Protein AF-A0A9X2MHT5-F1 (afdb_monomer_lite)

Secondary structure (DSSP, 8-state):
--------SS--HHHHHHHEEEEEEEEE-TTS-EEEEEEEEEETTS-EEEEEGGGGPPPPTT--------------------------------

Organism: NCBI:txid1347392

Foldseek 3Di:
DPPPPPPDPDDDPVVVVQWFPDKDAWDADPVGDTDRQKIKTQTPVRDIDIDGNVVVDDDDPPPDPPPPDDDPPDPPPPDDDDDDDDPPDDDDDD

pLDDT: mean 78.09, std 18.34, range [42.38, 98.06]

Radius of gyration: 28.28 Å; chains: 1; bounding box: 41×56×81 Å

Sequence (94 aa):
MLEQNKVIDTFDRYVFESVVEKVIVSGIDEEGNKDPAMITFVYKTGLDNSLDGNRFKPARKNAKNKKSESSDELCSHVGNEDNKMYPHSGDDTG

Structure (mmCIF, N/CA/C/O backbone):
data_AF-A0A9X2MHT5-F1
#
_entry.id   AF-A0A9X2MHT5-F1
#
loop_
_atom_site.group_PDB
_atom_site.id
_atom_site.type_symbol
_atom_site.label_atom_id
_atom_site.label_alt_id
_atom_site.label_comp_id
_atom_site.label_asym_id
_atom_site.label_entity_id
_atom_site.label_seq_id
_atom_site.pdbx_PDB_ins_code
_atom_site.Cartn_x
_atom_site.Cartn_y
_atom_site.Cartn_z
_atom_site.occupancy
_atom_site.B_iso_or_equiv
_atom_site.auth_seq_id
_atom_site.auth_comp_id
_atom_site.auth_asym_id
_atom_site.auth_atom_id
_atom_site.pdbx_PDB_model_num
ATOM 1 N N . MET A 1 1 ? -14.683 -15.073 22.022 1.00 43.69 1 MET A N 1
ATOM 2 C CA . MET A 1 1 ? -14.171 -15.819 20.856 1.00 43.69 1 MET A CA 1
ATOM 3 C C . MET A 1 1 ? -13.529 -14.792 19.949 1.00 43.69 1 MET A C 1
ATOM 5 O O . MET A 1 1 ? -14.223 -13.871 19.551 1.00 43.69 1 MET A O 1
ATOM 9 N N . LEU A 1 2 ? -12.218 -14.868 19.721 1.00 54.31 2 LEU A N 1
ATOM 10 C CA . LEU A 1 2 ? -11.599 -14.124 18.625 1.00 54.31 2 LEU A CA 1
ATOM 11 C C . LEU A 1 2 ? -12.035 -14.871 17.370 1.00 54.31 2 LEU A C 1
ATOM 13 O O . LEU A 1 2 ? -11.611 -16.009 17.164 1.00 54.31 2 LEU A O 1
ATOM 17 N N . GLU A 1 3 ? -13.005 -14.319 16.646 1.00 57.00 3 GLU A N 1
ATOM 18 C CA . GLU A 1 3 ? -13.435 -14.894 15.377 1.00 57.00 3 GLU A CA 1
ATOM 19 C C . GLU A 1 3 ? -12.198 -15.074 14.501 1.00 57.00 3 GLU A C 1
ATOM 21 O O . GLU A 1 3 ? -11.350 -14.188 14.394 1.00 57.00 3 GLU A O 1
ATOM 26 N N . GLN A 1 4 ? -12.053 -16.292 13.986 1.00 56.66 4 GLN A N 1
ATOM 27 C CA . GLN A 1 4 ? -10.934 -16.730 13.166 1.00 56.66 4 GLN A CA 1
ATOM 28 C C . GLN A 1 4 ? -10.643 -15.660 12.115 1.00 56.66 4 GLN A C 1
ATOM 30 O O . GLN A 1 4 ? -11.575 -15.243 11.434 1.00 56.66 4 GLN A O 1
ATOM 35 N N . ASN A 1 5 ? -9.379 -15.229 12.006 1.00 62.38 5 ASN A N 1
ATOM 36 C CA . ASN A 1 5 ? -8.883 -14.274 11.012 1.00 62.38 5 ASN A CA 1
ATOM 37 C C . ASN A 1 5 ? -9.336 -14.692 9.606 1.00 62.38 5 ASN A C 1
ATOM 39 O O . ASN A 1 5 ? -8.629 -15.419 8.904 1.00 62.38 5 ASN A O 1
ATOM 43 N N . LYS A 1 6 ? -10.545 -14.286 9.214 1.00 67.44 6 LYS A N 1
ATOM 44 C CA . LYS A 1 6 ? -11.129 -14.639 7.933 1.00 67.44 6 LYS A CA 1
ATOM 45 C C . LYS A 1 6 ? -10.305 -13.905 6.894 1.00 67.44 6 LYS A C 1
ATOM 47 O O . LYS A 1 6 ? -10.328 -12.678 6.830 1.00 67.44 6 LYS A O 1
ATOM 52 N N . VAL A 1 7 ? -9.534 -14.666 6.127 1.00 72.94 7 VAL A N 1
ATOM 53 C CA . VAL A 1 7 ? -8.801 -14.128 4.987 1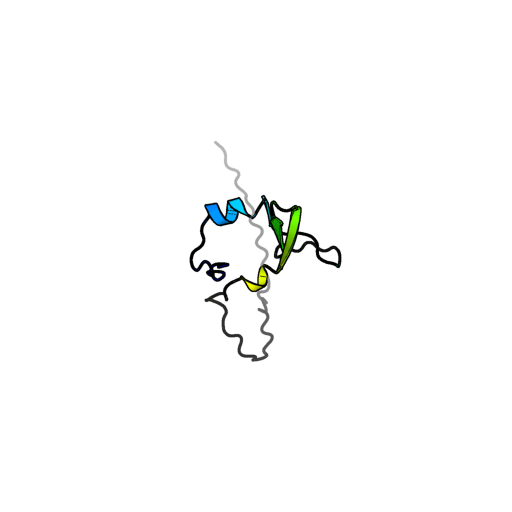.00 72.94 7 VAL A CA 1
ATOM 54 C C . VAL A 1 7 ? -9.837 -13.517 4.050 1.00 72.94 7 VAL A C 1
ATOM 56 O O . VAL A 1 7 ? -10.775 -14.197 3.633 1.00 72.94 7 VAL A O 1
ATOM 59 N N . ILE A 1 8 ? -9.697 -12.223 3.779 1.00 78.75 8 ILE A N 1
ATOM 60 C CA . ILE A 1 8 ? -10.482 -11.535 2.758 1.00 78.75 8 ILE A CA 1
ATOM 61 C C . ILE A 1 8 ? -10.079 -12.103 1.392 1.00 78.75 8 ILE A C 1
ATOM 63 O O . ILE A 1 8 ? -8.923 -12.011 0.985 1.00 78.75 8 ILE A O 1
ATOM 67 N N . ASP A 1 9 ? -11.013 -12.767 0.720 1.00 84.25 9 ASP A N 1
ATOM 68 C CA . ASP A 1 9 ? -10.823 -13.372 -0.603 1.00 84.25 9 ASP A CA 1
ATOM 69 C C . ASP A 1 9 ? -11.041 -12.353 -1.729 1.00 84.25 9 ASP A C 1
ATOM 71 O O . ASP A 1 9 ? -10.399 -12.418 -2.778 1.00 84.25 9 ASP A O 1
ATOM 75 N N . THR A 1 10 ? -11.910 -11.374 -1.485 1.00 89.50 10 THR A N 1
ATOM 76 C CA . THR A 1 10 ? -12.150 -10.227 -2.356 1.00 89.50 10 THR A CA 1
ATOM 77 C C . THR A 1 10 ? -11.605 -8.945 -1.746 1.00 89.50 10 THR A C 1
ATOM 79 O O . THR A 1 10 ? -11.720 -8.712 -0.542 1.00 89.50 10 THR A O 1
ATOM 82 N N . PHE A 1 11 ? -11.058 -8.076 -2.592 1.00 91.00 11 PHE A N 1
ATOM 83 C CA . PHE A 1 11 ? -10.622 -6.752 -2.170 1.00 91.00 11 PHE A CA 1
ATOM 84 C C . PHE A 1 11 ? -11.819 -5.887 -1.748 1.00 91.00 11 PHE A C 1
ATOM 86 O O . PHE A 1 11 ? -12.723 -5.645 -2.548 1.00 91.00 11 PHE A O 1
ATOM 93 N N . ASP A 1 12 ? -11.780 -5.382 -0.515 1.00 93.44 12 ASP A N 1
ATOM 94 C CA . ASP A 1 12 ? -12.721 -4.390 0.002 1.00 93.44 12 ASP A CA 1
ATOM 95 C C . ASP A 1 12 ? -11.993 -3.062 0.218 1.00 93.44 12 ASP A C 1
ATOM 97 O O . ASP A 1 12 ? -11.049 -2.947 1.009 1.00 93.44 12 ASP A O 1
ATOM 101 N N . ARG A 1 13 ? -12.456 -2.041 -0.502 1.00 94.62 13 ARG A N 1
ATOM 102 C CA . ARG A 1 13 ? -11.870 -0.707 -0.469 1.00 94.62 13 ARG A CA 1
ATOM 103 C C . ARG A 1 13 ? -12.023 -0.029 0.894 1.00 94.62 13 ARG A C 1
ATOM 105 O O . ARG A 1 13 ? -11.081 0.621 1.335 1.00 94.62 13 ARG A O 1
ATOM 112 N N . TYR A 1 14 ? -13.167 -0.170 1.557 1.00 94.69 14 TYR A N 1
ATOM 113 C CA . TYR A 1 14 ? -13.409 0.474 2.848 1.00 94.69 14 TYR A CA 1
ATOM 114 C C . TYR A 1 14 ? -12.557 -0.161 3.941 1.00 94.69 14 TYR A C 1
ATOM 116 O O . TYR A 1 14 ? -11.976 0.551 4.756 1.00 94.69 14 TYR A O 1
ATOM 124 N N . VAL A 1 15 ? -12.410 -1.490 3.917 1.00 93.19 15 VAL A N 1
ATOM 125 C CA . VAL A 1 15 ? -11.488 -2.188 4.824 1.00 93.19 15 VAL A CA 1
ATOM 126 C C . VAL A 1 15 ? -10.054 -1.716 4.582 1.00 93.19 15 VAL A C 1
ATOM 128 O O . VAL A 1 15 ? -9.365 -1.351 5.534 1.00 93.19 15 VAL A O 1
ATOM 131 N N . PHE A 1 16 ? -9.616 -1.641 3.324 1.00 94.50 16 PHE A N 1
ATOM 132 C CA . PHE A 1 16 ? -8.283 -1.146 2.980 1.00 94.50 16 PHE A CA 1
ATOM 133 C C . PHE A 1 16 ? -8.035 0.285 3.490 1.00 94.50 16 PHE A C 1
ATOM 135 O O . PHE A 1 16 ? -7.068 0.520 4.214 1.00 94.50 16 PHE A O 1
ATOM 142 N N . GLU A 1 17 ? -8.935 1.223 3.180 1.00 95.44 17 GLU A N 1
ATOM 143 C CA . GLU A 1 17 ? -8.842 2.628 3.607 1.00 95.44 17 GLU A CA 1
ATOM 144 C C . GLU A 1 17 ? -8.965 2.793 5.131 1.00 95.44 17 GLU A C 1
ATOM 146 O O . GLU A 1 17 ? -8.483 3.782 5.689 1.00 95.44 17 GLU A O 1
ATOM 151 N N . SER A 1 18 ? -9.574 1.828 5.830 1.00 95.62 18 SER A N 1
ATOM 152 C CA . SER A 1 18 ? -9.671 1.842 7.294 1.00 95.62 18 SER A CA 1
ATOM 153 C C . SER A 1 18 ? -8.360 1.471 7.999 1.00 95.62 18 SER A C 1
ATOM 155 O O . SER A 1 18 ? -8.167 1.861 9.148 1.00 95.62 18 SER A O 1
ATOM 157 N N . VAL A 1 19 ? -7.441 0.771 7.321 1.00 94.75 19 VAL A N 1
ATOM 158 C CA . VAL A 1 19 ? -6.176 0.280 7.902 1.00 94.75 19 VAL A CA 1
ATOM 159 C C . VAL A 1 19 ? -4.965 1.038 7.354 1.00 94.75 19 VAL A C 1
ATOM 161 O O . VAL A 1 19 ? -4.050 1.385 8.106 1.00 94.75 19 VAL A O 1
ATOM 164 N N . VAL A 1 20 ? -4.952 1.316 6.051 1.00 96.94 20 VAL A N 1
ATOM 165 C CA . VAL A 1 20 ? -3.845 1.988 5.362 1.00 96.94 20 VAL A CA 1
ATOM 166 C C . VAL A 1 20 ? -4.053 3.501 5.397 1.00 96.94 20 VAL A C 1
ATOM 168 O O . VAL A 1 20 ? -5.125 4.012 5.081 1.00 96.94 20 VAL A O 1
ATOM 171 N N . GLU A 1 21 ? -3.019 4.234 5.796 1.00 98.06 21 GLU A N 1
ATOM 172 C CA . GLU A 1 21 ? -2.987 5.694 5.724 1.00 98.06 21 GLU A CA 1
ATOM 173 C C . GLU A 1 21 ? -2.567 6.159 4.329 1.00 98.06 21 GLU A C 1
ATOM 175 O O . GLU A 1 21 ? -3.243 6.988 3.721 1.00 98.06 21 GLU A O 1
ATOM 180 N N . LYS A 1 22 ? -1.463 5.611 3.810 1.00 97.06 22 LYS A N 1
ATOM 181 C CA . LYS A 1 22 ? -0.939 5.929 2.478 1.00 97.06 22 LYS A CA 1
ATOM 182 C C . LYS A 1 22 ? -0.132 4.772 1.901 1.00 97.06 22 LYS A C 1
ATOM 184 O O . LYS A 1 22 ? 0.380 3.924 2.628 1.00 97.06 22 LYS A O 1
ATOM 189 N N . VAL A 1 23 ? 0.010 4.786 0.579 1.00 96.75 23 VAL A N 1
ATOM 190 C CA . VAL A 1 23 ? 0.903 3.897 -0.167 1.00 96.75 23 VAL A CA 1
ATOM 191 C C . VAL A 1 23 ? 1.907 4.757 -0.917 1.00 96.75 23 VAL A C 1
ATOM 193 O O . VAL A 1 23 ? 1.524 5.707 -1.600 1.00 96.75 23 VAL A O 1
ATOM 196 N N . ILE A 1 24 ? 3.185 4.428 -0.782 1.00 95.94 24 ILE A N 1
ATOM 197 C CA . ILE A 1 24 ? 4.282 5.051 -1.517 1.00 95.94 24 ILE A CA 1
ATOM 198 C C . ILE A 1 24 ? 4.717 4.053 -2.585 1.00 95.94 24 ILE A C 1
ATOM 200 O O . ILE A 1 24 ? 5.026 2.902 -2.280 1.00 95.94 24 ILE A O 1
ATOM 204 N N . VAL A 1 25 ? 4.686 4.490 -3.841 1.00 96.00 25 VAL A N 1
ATOM 205 C CA . VAL A 1 25 ? 5.144 3.698 -4.983 1.00 96.00 25 VAL A CA 1
ATOM 206 C C . VAL A 1 25 ? 6.528 4.190 -5.356 1.00 96.00 25 VAL A C 1
ATOM 208 O O . VAL A 1 25 ? 6.718 5.395 -5.525 1.00 96.00 25 VAL A O 1
ATOM 211 N N . SER A 1 26 ? 7.448 3.249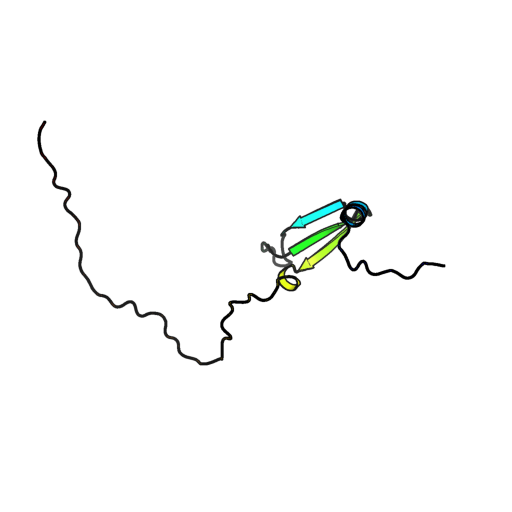 -5.541 1.00 95.25 26 SER A N 1
ATOM 212 C CA . SER A 1 26 ? 8.883 3.473 -5.641 1.00 95.25 26 SER A CA 1
ATOM 213 C C . SER A 1 26 ? 9.538 3.835 -4.304 1.00 95.25 26 SER A C 1
ATOM 215 O O . SER A 1 26 ? 8.890 4.208 -3.329 1.00 95.25 26 SER A O 1
ATOM 217 N N . GLY A 1 27 ? 10.860 3.760 -4.275 1.00 94.25 27 GLY A N 1
ATOM 218 C CA . GLY A 1 27 ? 11.686 4.485 -3.328 1.00 94.25 27 GLY A CA 1
ATOM 219 C C . GLY A 1 27 ? 13.151 4.211 -3.609 1.00 94.25 27 GLY A C 1
ATOM 220 O O . GLY A 1 27 ? 13.542 4.148 -4.775 1.00 94.25 27 GLY A O 1
ATOM 221 N N . ILE A 1 28 ? 13.948 4.108 -2.555 1.00 93.44 28 ILE A N 1
ATOM 222 C CA . ILE A 1 28 ? 15.395 3.952 -2.644 1.00 93.44 28 ILE A CA 1
ATOM 223 C C . ILE A 1 28 ? 15.781 2.626 -1.985 1.00 93.44 28 ILE A C 1
ATOM 225 O O . ILE A 1 28 ? 15.303 2.353 -0.884 1.00 93.44 28 ILE A O 1
ATOM 229 N N . ASP A 1 29 ? 16.585 1.811 -2.668 1.00 90.19 29 ASP A N 1
ATOM 230 C CA . ASP A 1 29 ? 17.132 0.566 -2.117 1.00 90.19 29 ASP A CA 1
ATOM 231 C C . ASP A 1 29 ? 18.276 0.830 -1.119 1.00 90.19 29 ASP A C 1
ATOM 233 O O . ASP A 1 29 ? 18.654 1.976 -0.859 1.00 90.19 29 ASP A O 1
ATOM 237 N N . GLU A 1 30 ? 18.810 -0.230 -0.511 1.00 90.06 30 GLU A N 1
ATOM 238 C CA . GLU A 1 30 ? 19.878 -0.127 0.495 1.00 90.06 30 GLU A CA 1
ATOM 239 C C . GLU A 1 30 ? 21.165 0.496 -0.084 1.00 90.06 30 GLU A C 1
ATOM 241 O O . GLU A 1 30 ? 21.896 1.199 0.617 1.00 90.06 30 GLU A O 1
ATOM 246 N N . GLU A 1 31 ? 21.400 0.314 -1.382 1.00 92.69 31 GLU A N 1
ATOM 247 C CA . GLU A 1 31 ? 22.508 0.879 -2.147 1.00 92.69 31 GLU A CA 1
ATOM 248 C C . GLU A 1 31 ? 22.287 2.335 -2.590 1.00 92.69 31 GLU A C 1
ATOM 250 O O . GLU A 1 31 ? 23.189 2.949 -3.169 1.00 92.69 31 GLU A O 1
ATOM 255 N N . GLY A 1 32 ? 21.126 2.928 -2.309 1.00 93.38 32 GLY A N 1
ATOM 256 C CA . GLY A 1 32 ? 20.838 4.316 -2.660 1.00 93.38 32 GLY A CA 1
ATOM 257 C C . GLY A 1 32 ? 20.298 4.516 -4.081 1.00 93.38 32 GLY A C 1
ATOM 258 O O . GLY A 1 32 ? 20.156 5.661 -4.526 1.00 93.38 32 GLY A O 1
ATOM 259 N N . ASN A 1 33 ? 19.972 3.446 -4.808 1.00 94.94 33 ASN A N 1
ATOM 260 C CA . ASN A 1 33 ? 19.407 3.521 -6.151 1.00 94.94 33 ASN A CA 1
ATOM 261 C C . ASN A 1 33 ? 17.888 3.657 -6.112 1.00 94.94 33 ASN A C 1
ATOM 263 O O . ASN A 1 33 ? 17.206 3.153 -5.225 1.00 94.94 33 ASN A O 1
ATOM 267 N N . LYS A 1 34 ? 17.334 4.314 -7.135 1.00 95.12 34 LYS A N 1
ATOM 268 C CA . LYS A 1 34 ? 15.882 4.369 -7.324 1.00 95.12 34 LYS A CA 1
ATOM 269 C C . LYS A 1 34 ? 15.361 2.984 -7.679 1.00 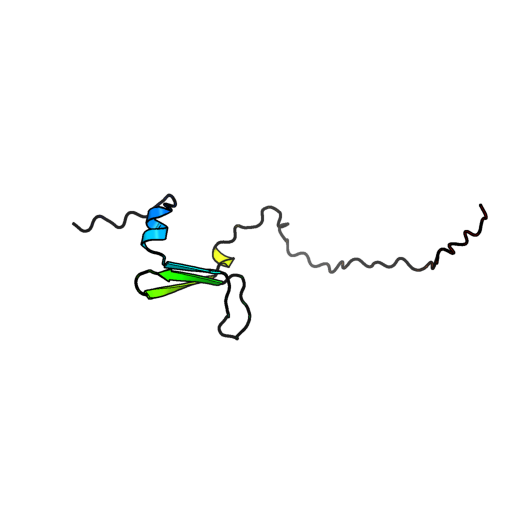95.12 34 LYS A C 1
ATOM 271 O O . LYS A 1 34 ? 15.716 2.460 -8.732 1.00 95.12 34 LYS A O 1
ATOM 276 N N . ASP A 1 35 ? 14.439 2.478 -6.873 1.00 95.75 35 ASP A N 1
ATOM 277 C CA . ASP A 1 35 ? 13.685 1.265 -7.152 1.00 95.75 35 ASP A CA 1
ATOM 278 C C . ASP A 1 35 ? 12.225 1.625 -7.475 1.00 95.75 35 ASP A C 1
ATOM 280 O O . ASP A 1 35 ? 11.457 1.985 -6.578 1.00 95.75 35 ASP A O 1
ATOM 284 N N . PRO A 1 36 ? 11.800 1.566 -8.750 1.00 95.31 36 PRO A N 1
ATOM 285 C CA . PRO A 1 36 ? 10.405 1.767 -9.141 1.00 95.31 36 PRO A CA 1
ATOM 286 C C . PRO A 1 36 ? 9.450 0.660 -8.678 1.00 95.31 36 PRO A C 1
ATOM 288 O O . PRO A 1 36 ? 8.237 0.856 -8.726 1.00 95.31 36 PRO A O 1
ATOM 291 N N . ALA A 1 37 ? 9.964 -0.514 -8.310 1.00 94.81 37 ALA A N 1
ATOM 292 C CA . ALA A 1 37 ? 9.164 -1.668 -7.925 1.00 94.81 37 ALA A CA 1
ATOM 293 C C . ALA A 1 37 ? 8.887 -1.740 -6.420 1.00 94.81 37 ALA A C 1
ATOM 295 O O . ALA A 1 37 ? 7.970 -2.463 -6.038 1.00 94.81 37 ALA A O 1
ATOM 296 N N . MET A 1 38 ? 9.608 -0.999 -5.578 1.00 95.56 38 MET A N 1
ATOM 297 C CA . MET A 1 38 ? 9.318 -0.953 -4.146 1.00 95.56 38 MET A CA 1
ATOM 298 C C . MET A 1 38 ? 7.924 -0.360 -3.883 1.00 95.56 38 MET A C 1
ATOM 300 O O . MET A 1 38 ? 7.551 0.669 -4.450 1.00 95.56 38 MET A O 1
ATOM 304 N N . ILE A 1 39 ? 7.147 -1.014 -3.020 1.00 96.12 39 ILE A N 1
ATOM 305 C CA . ILE A 1 39 ? 5.829 -0.550 -2.576 1.00 96.12 39 ILE A CA 1
ATOM 306 C C . ILE A 1 39 ? 5.829 -0.509 -1.052 1.00 96.12 39 ILE A C 1
ATOM 308 O O . ILE A 1 39 ? 5.910 -1.557 -0.413 1.00 96.12 39 ILE A O 1
ATOM 312 N N . THR A 1 40 ? 5.667 0.680 -0.474 1.00 96.81 40 THR A N 1
ATOM 313 C CA . THR A 1 40 ? 5.609 0.860 0.983 1.00 96.81 40 THR A CA 1
ATOM 314 C C . THR A 1 40 ? 4.203 1.236 1.425 1.00 96.81 40 THR A C 1
ATOM 316 O O . THR A 1 40 ? 3.645 2.246 0.992 1.00 96.81 40 THR A O 1
ATOM 319 N N . PHE A 1 41 ? 3.633 0.439 2.324 1.00 97.62 41 PHE A N 1
ATOM 320 C CA . PHE A 1 41 ? 2.385 0.732 3.018 1.00 97.62 41 PHE A CA 1
ATOM 321 C C . PHE A 1 41 ? 2.695 1.450 4.320 1.00 97.62 41 PHE A C 1
ATOM 323 O O . PHE A 1 41 ? 3.484 0.955 5.115 1.00 97.62 41 PHE A O 1
ATOM 330 N N . VAL A 1 42 ? 2.040 2.580 4.556 1.00 97.81 42 VAL A N 1
ATOM 331 C CA . VAL A 1 42 ? 2.029 3.242 5.861 1.00 97.81 42 VAL A CA 1
ATOM 332 C C . VAL A 1 42 ? 0.643 3.060 6.449 1.00 97.81 42 VAL A C 1
ATOM 334 O O . VAL A 1 42 ? -0.360 3.421 5.828 1.00 97.81 42 VAL A O 1
ATOM 337 N N . TYR A 1 43 ? 0.581 2.455 7.625 1.00 97.94 43 TYR A N 1
ATOM 338 C CA . TYR A 1 43 ? -0.651 2.138 8.328 1.00 97.94 43 TYR A CA 1
ATOM 339 C C . TYR A 1 43 ? -1.068 3.290 9.234 1.00 97.94 43 TYR A C 1
ATOM 341 O O . TYR A 1 43 ? -0.229 4.004 9.775 1.00 97.94 43 TYR A O 1
ATOM 349 N N . LYS A 1 44 ? -2.372 3.408 9.499 1.00 97.00 44 LYS A N 1
ATOM 350 C CA . LYS A 1 44 ? -2.899 4.419 10.435 1.00 97.00 44 LYS A CA 1
ATOM 351 C C . LYS A 1 44 ? -2.382 4.261 11.869 1.00 97.00 44 LYS A C 1
ATOM 353 O O . LYS A 1 44 ? -2.513 5.177 12.672 1.00 97.00 44 LYS A O 1
ATOM 358 N N . THR A 1 45 ? -1.812 3.103 12.202 1.00 96.75 45 THR A N 1
ATOM 359 C CA . THR A 1 45 ? -1.138 2.851 13.483 1.00 96.75 45 THR A CA 1
ATOM 360 C C . THR A 1 45 ? 0.229 3.535 13.587 1.00 96.75 45 THR A C 1
ATOM 362 O O . THR A 1 45 ? 0.826 3.514 14.659 1.00 96.75 45 THR A O 1
ATOM 365 N N . GLY A 1 46 ? 0.7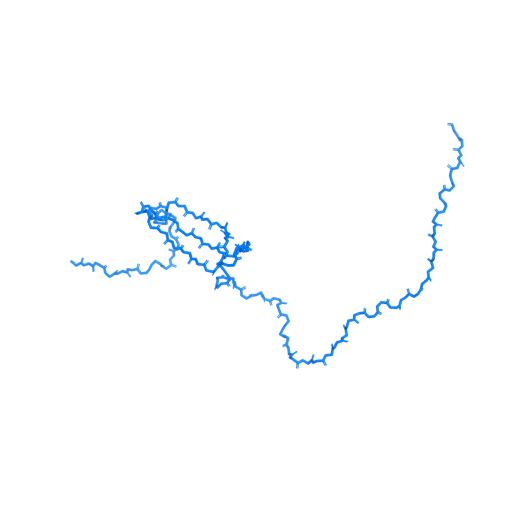36 4.115 12.493 1.00 93.62 46 GLY A N 1
ATOM 366 C CA . GLY A 1 46 ? 2.072 4.702 12.393 1.00 93.62 46 GLY A CA 1
ATOM 367 C C . GLY A 1 46 ? 3.170 3.706 12.009 1.00 93.62 46 GLY A C 1
ATOM 368 O O . GLY A 1 46 ? 4.312 4.116 11.834 1.00 93.62 46 GLY A O 1
ATOM 369 N N . LEU A 1 47 ? 2.841 2.417 11.868 1.00 96.31 47 LEU A N 1
ATOM 370 C CA . LEU A 1 47 ? 3.758 1.403 11.341 1.00 96.31 47 LEU A CA 1
ATOM 371 C C . LEU A 1 47 ? 3.833 1.481 9.815 1.00 96.31 47 LEU A C 1
ATOM 373 O O . LEU A 1 47 ? 2.862 1.865 9.160 1.00 96.31 47 LEU A O 1
ATOM 377 N N . ASP A 1 48 ? 4.939 1.022 9.249 1.00 96.44 48 ASP A N 1
ATOM 378 C CA . ASP A 1 48 ? 5.123 0.861 7.815 1.00 96.44 48 ASP A CA 1
ATOM 379 C C . ASP A 1 48 ? 5.602 -0.547 7.439 1.00 96.44 48 ASP A C 1
ATOM 381 O O . ASP A 1 48 ? 6.074 -1.327 8.267 1.00 96.44 48 ASP A O 1
ATOM 385 N N . ASN A 1 49 ? 5.396 -0.911 6.175 1.00 95.56 49 ASN A N 1
ATOM 386 C CA . ASN A 1 49 ? 5.818 -2.190 5.619 1.00 95.56 49 ASN A CA 1
ATOM 387 C C . ASN A 1 49 ? 6.143 -2.043 4.130 1.00 95.56 49 ASN A C 1
ATOM 389 O O . ASN A 1 49 ? 5.296 -1.589 3.356 1.00 95.56 49 ASN A O 1
ATOM 393 N N . SER A 1 50 ? 7.349 -2.447 3.734 1.00 95.44 50 SER A N 1
ATOM 394 C CA . SER A 1 50 ? 7.833 -2.379 2.353 1.00 95.44 50 SER A CA 1
ATOM 395 C C . SER A 1 50 ? 7.840 -3.755 1.690 1.00 95.44 50 SER A C 1
ATOM 397 O O . SER A 1 50 ? 8.231 -4.753 2.296 1.00 95.44 50 SER A O 1
ATOM 399 N N . LEU A 1 51 ? 7.403 -3.809 0.432 1.00 94.62 51 LEU A N 1
ATOM 400 C CA . LEU A 1 51 ? 7.304 -5.020 -0.375 1.00 94.62 51 LEU A CA 1
ATOM 401 C C . LEU A 1 51 ? 7.955 -4.822 -1.750 1.00 94.62 51 LEU A C 1
ATOM 403 O O . LEU A 1 51 ? 7.842 -3.759 -2.361 1.00 94.62 51 LEU A O 1
ATOM 407 N N . ASP A 1 52 ? 8.549 -5.892 -2.285 1.00 94.12 52 ASP A N 1
ATOM 408 C CA . ASP A 1 52 ? 9.023 -5.940 -3.672 1.00 94.12 52 ASP A CA 1
ATOM 409 C C . ASP A 1 52 ? 7.854 -6.184 -4.641 1.00 94.12 52 ASP A C 1
ATOM 411 O O . ASP A 1 52 ? 7.304 -7.289 -4.739 1.00 94.12 52 ASP A O 1
ATOM 415 N N . GLY A 1 53 ? 7.494 -5.148 -5.398 1.00 92.88 53 GLY A N 1
ATOM 416 C CA . GLY A 1 53 ? 6.439 -5.169 -6.405 1.00 92.88 53 GLY A CA 1
ATOM 417 C C . GLY A 1 53 ? 6.685 -6.153 -7.550 1.00 92.88 53 GLY A C 1
ATOM 418 O O . GLY A 1 53 ? 5.727 -6.593 -8.191 1.00 92.88 53 GLY A O 1
ATOM 419 N N . ASN A 1 54 ? 7.932 -6.561 -7.815 1.00 91.81 54 ASN A N 1
ATOM 420 C CA . ASN A 1 54 ? 8.225 -7.540 -8.865 1.00 91.81 54 ASN A CA 1
ATOM 421 C C . ASN A 1 54 ? 7.637 -8.919 -8.556 1.00 91.81 54 ASN A C 1
ATOM 423 O O . ASN A 1 54 ? 7.287 -9.647 -9.485 1.00 91.81 54 ASN A O 1
ATOM 427 N N . ARG A 1 55 ? 7.435 -9.247 -7.275 1.00 91.50 55 ARG A N 1
ATOM 428 C CA . ARG A 1 55 ? 6.818 -10.510 -6.835 1.00 91.50 55 ARG A CA 1
ATOM 429 C C . ARG A 1 55 ? 5.338 -10.622 -7.198 1.00 91.50 55 ARG A C 1
ATOM 431 O O . ARG A 1 55 ? 4.802 -11.726 -7.222 1.00 91.50 55 ARG A O 1
ATOM 438 N N . PHE A 1 56 ? 4.692 -9.496 -7.495 1.00 88.94 56 PHE A N 1
ATOM 439 C CA . PHE A 1 56 ? 3.270 -9.423 -7.838 1.00 88.94 56 PHE A CA 1
ATOM 440 C C . PHE A 1 56 ? 3.032 -9.186 -9.335 1.00 88.94 56 PHE A C 1
ATOM 442 O O . PHE A 1 56 ? 1.884 -9.123 -9.777 1.00 88.94 56 PHE A O 1
ATOM 449 N N . LYS A 1 57 ? 4.097 -9.070 -10.143 1.00 85.12 57 LYS A N 1
ATOM 450 C CA . LYS A 1 57 ? 3.974 -8.942 -11.598 1.00 85.12 57 LYS A CA 1
ATOM 451 C C . LYS A 1 57 ? 3.590 -10.298 -12.205 1.00 85.12 57 LYS A C 1
ATOM 453 O O . LYS A 1 57 ? 4.351 -11.257 -12.069 1.00 85.12 57 LYS A O 1
ATOM 458 N N . PRO A 1 58 ? 2.454 -10.408 -12.918 1.00 84.19 58 PRO A N 1
ATOM 459 C CA . PRO A 1 58 ? 2.114 -11.640 -13.612 1.00 84.19 58 PRO A CA 1
ATOM 460 C C . PRO A 1 58 ? 3.119 -11.914 -14.737 1.00 84.19 58 PRO A C 1
ATOM 462 O O . PRO A 1 58 ? 3.636 -10.993 -15.377 1.00 84.19 58 PRO A O 1
ATOM 465 N N . ALA A 1 59 ? 3.364 -13.194 -15.021 1.00 81.81 59 ALA A N 1
ATOM 466 C CA . ALA A 1 59 ? 4.198 -13.586 -16.149 1.00 81.81 59 ALA A CA 1
ATOM 467 C C . ALA A 1 59 ? 3.627 -13.013 -17.458 1.00 81.81 59 ALA A C 1
ATOM 469 O O . ALA A 1 59 ? 2.435 -13.144 -17.758 1.00 81.81 59 ALA A O 1
ATOM 470 N N . ARG A 1 60 ? 4.483 -12.377 -18.266 1.00 79.62 60 ARG A N 1
ATOM 471 C CA . ARG A 1 60 ? 4.071 -11.863 -19.578 1.00 79.62 60 ARG A CA 1
ATOM 472 C C . ARG A 1 60 ? 3.693 -13.040 -20.476 1.00 79.62 60 ARG A C 1
ATOM 474 O O . ARG A 1 60 ? 4.548 -13.857 -20.803 1.00 79.62 60 ARG A O 1
ATOM 481 N N . LYS A 1 61 ? 2.444 -13.075 -20.948 1.00 80.19 61 LYS A N 1
ATOM 482 C CA . LYS A 1 61 ? 1.922 -14.147 -21.822 1.00 80.19 61 LYS A CA 1
ATOM 483 C C . LYS A 1 61 ? 2.677 -14.300 -23.155 1.00 80.19 61 LYS A C 1
ATOM 485 O O . LYS A 1 61 ? 2.647 -15.368 -23.745 1.00 80.19 61 LYS A O 1
ATOM 490 N N . ASN A 1 62 ? 3.386 -13.260 -23.600 1.00 74.94 62 ASN A N 1
ATOM 491 C CA . ASN A 1 62 ? 4.114 -13.236 -24.877 1.00 74.94 62 ASN A CA 1
ATOM 492 C C . ASN A 1 62 ? 5.628 -13.460 -24.726 1.00 74.94 62 ASN A C 1
ATOM 494 O O . ASN A 1 62 ? 6.389 -13.184 -25.655 1.00 74.94 62 ASN A O 1
ATOM 498 N N . ALA A 1 63 ? 6.108 -13.890 -23.556 1.00 68.00 63 ALA A N 1
ATOM 499 C CA . ALA A 1 63 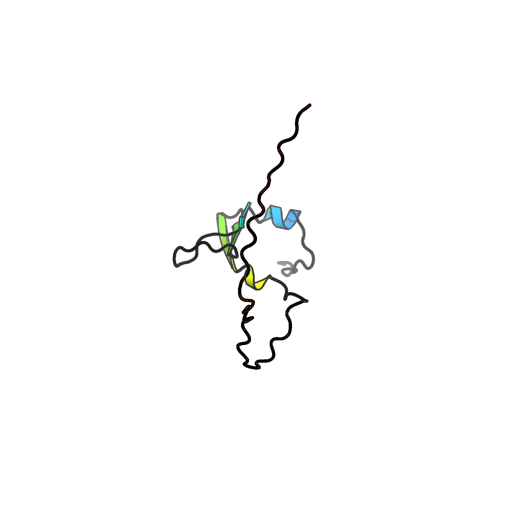? 7.501 -14.289 -23.430 1.00 68.00 63 ALA A CA 1
ATOM 500 C C . ALA A 1 63 ? 7.711 -15.563 -24.263 1.00 68.00 63 ALA A C 1
ATOM 502 O O . ALA A 1 63 ? 7.209 -16.627 -23.910 1.00 68.00 63 ALA A O 1
ATOM 503 N N . LYS A 1 64 ? 8.429 -15.459 -25.391 1.00 67.31 64 LYS A N 1
ATOM 504 C CA . LYS A 1 64 ? 8.937 -16.646 -26.088 1.00 67.31 64 LYS A CA 1
ATOM 505 C C . LYS A 1 64 ? 9.711 -17.465 -25.054 1.00 67.31 64 LYS A C 1
ATOM 507 O O . LYS A 1 64 ? 10.634 -16.928 -24.442 1.00 67.31 64 LYS A O 1
ATOM 512 N N . ASN A 1 65 ? 9.333 -18.729 -24.856 1.00 61.22 65 ASN A N 1
ATOM 513 C CA . ASN A 1 65 ? 10.134 -19.685 -24.099 1.00 61.22 65 ASN A CA 1
ATOM 514 C C . ASN A 1 65 ? 11.534 -19.671 -24.709 1.00 61.22 65 ASN A C 1
ATOM 516 O O . ASN A 1 65 ? 11.733 -20.179 -25.814 1.00 61.22 65 ASN A O 1
ATOM 520 N N . LYS A 1 66 ? 12.489 -19.030 -24.033 1.00 57.09 66 LYS A N 1
ATOM 521 C CA . LYS A 1 66 ? 13.880 -19.025 -24.462 1.00 57.09 66 LYS A CA 1
ATOM 522 C C . LYS A 1 66 ? 14.409 -20.418 -24.131 1.00 57.09 66 LYS A C 1
ATOM 524 O O . LYS A 1 66 ? 14.935 -20.646 -23.048 1.00 57.09 66 LYS A O 1
ATOM 529 N N . LYS A 1 67 ? 14.190 -21.378 -25.037 1.00 48.31 67 LYS A N 1
ATOM 530 C CA . LYS A 1 67 ? 15.068 -22.544 -25.102 1.00 48.31 67 LYS A CA 1
ATOM 531 C C . LYS A 1 67 ? 16.478 -21.975 -25.217 1.00 48.31 67 LYS A C 1
ATOM 533 O O . LYS A 1 67 ? 16.725 -21.096 -26.041 1.00 48.31 67 LYS A O 1
ATOM 538 N N . SER A 1 68 ? 17.344 -22.394 -24.309 1.00 52.12 68 SER A N 1
ATOM 539 C CA . SER A 1 68 ? 18.772 -22.144 -24.373 1.00 52.12 68 SER A CA 1
ATOM 540 C C . SER A 1 68 ? 19.312 -22.812 -25.633 1.00 52.12 68 SER A C 1
ATOM 542 O O . SER A 1 68 ? 19.701 -23.974 -25.600 1.00 52.12 68 SER A O 1
ATOM 544 N N . GLU A 1 69 ? 19.299 -22.099 -26.747 1.00 42.38 69 GLU A N 1
ATOM 545 C CA . GLU A 1 69 ? 20.148 -22.408 -27.884 1.00 42.38 69 GLU A CA 1
ATOM 546 C C . GLU A 1 69 ? 20.924 -21.134 -28.188 1.00 42.38 69 GLU A C 1
ATOM 548 O O . GLU A 1 69 ? 20.380 -20.081 -28.520 1.00 42.38 69 GLU A O 1
ATOM 553 N N . SER A 1 70 ? 22.213 -21.230 -27.891 1.00 55.81 70 SER A N 1
ATOM 554 C CA . SER A 1 70 ? 23.249 -20.297 -28.276 1.00 55.81 70 SER A CA 1
ATOM 555 C C . SER A 1 70 ? 23.248 -20.129 -29.789 1.00 55.81 70 SER A C 1
ATOM 557 O O . SER A 1 70 ? 23.607 -21.054 -30.514 1.00 55.81 70 SER A O 1
ATOM 559 N N . SER A 1 71 ? 22.919 -18.933 -30.247 1.00 48.94 71 SER A N 1
ATOM 560 C CA . SER A 1 71 ? 23.488 -18.378 -31.467 1.00 48.94 71 SER A CA 1
ATOM 561 C C . SER A 1 71 ? 23.301 -16.872 -31.406 1.00 48.94 71 SER A C 1
ATOM 563 O O . SER A 1 71 ? 22.187 -16.358 -31.529 1.00 48.94 71 SER A O 1
ATOM 565 N N . ASP A 1 72 ? 24.411 -16.191 -31.139 1.00 56.78 72 ASP A N 1
ATOM 566 C CA . ASP A 1 72 ? 24.615 -14.761 -31.317 1.00 56.78 72 ASP A CA 1
ATOM 567 C C . ASP A 1 72 ? 24.364 -14.365 -32.782 1.00 56.78 72 ASP A C 1
ATOM 569 O O . ASP A 1 72 ? 25.293 -14.115 -33.540 1.00 56.78 72 ASP A O 1
ATOM 573 N N . GLU A 1 73 ? 23.106 -14.301 -33.211 1.00 53.47 73 GLU A N 1
ATOM 574 C CA . GLU A 1 73 ? 22.732 -13.565 -34.420 1.00 53.47 73 GLU A CA 1
ATOM 575 C C . GLU A 1 73 ? 22.192 -12.199 -34.002 1.00 53.47 73 GLU A C 1
ATOM 577 O O . GLU A 1 73 ? 20.991 -11.928 -33.954 1.00 53.47 73 GLU A O 1
ATOM 582 N N . LEU A 1 74 ? 23.130 -11.317 -33.654 1.00 61.91 74 LEU A N 1
ATOM 583 C CA . LEU A 1 74 ? 22.902 -9.885 -33.774 1.00 61.91 74 LEU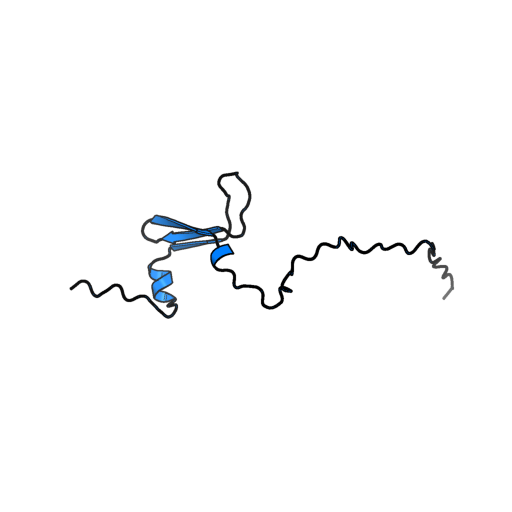 A CA 1
ATOM 584 C C . LEU A 1 74 ? 22.735 -9.581 -35.266 1.00 61.91 74 LEU A C 1
ATOM 586 O O . LEU A 1 74 ? 23.582 -9.972 -36.066 1.00 61.91 74 LEU A O 1
ATOM 590 N N . CYS A 1 75 ? 21.651 -8.890 -35.631 1.00 46.25 75 CYS A N 1
ATOM 591 C CA . CYS A 1 75 ? 21.415 -8.404 -36.990 1.00 46.25 75 CYS A CA 1
ATOM 592 C C . CYS A 1 75 ? 22.666 -7.696 -37.527 1.00 46.25 75 CYS A C 1
ATOM 594 O O . CYS A 1 75 ? 22.942 -6.552 -37.159 1.00 46.25 75 CYS A O 1
ATOM 596 N N . SER A 1 76 ? 23.400 -8.344 -38.428 1.00 53.34 76 SER A N 1
ATOM 597 C CA . SER A 1 76 ? 24.426 -7.690 -39.226 1.00 53.34 76 SER A CA 1
ATOM 598 C C . SER A 1 76 ? 23.719 -6.860 -40.291 1.00 53.34 76 SER A C 1
ATOM 600 O O . SER A 1 76 ? 23.462 -7.305 -41.407 1.00 53.34 76 SER A O 1
ATOM 602 N N . HIS A 1 77 ? 23.359 -5.623 -39.947 1.00 61.09 77 HIS A N 1
ATOM 603 C CA . HIS A 1 77 ? 22.972 -4.654 -40.963 1.00 61.09 77 HIS A CA 1
ATOM 604 C C . HIS A 1 77 ? 24.231 -4.208 -41.717 1.00 61.09 77 HIS A C 1
ATOM 606 O O . HIS A 1 77 ? 24.786 -3.144 -41.471 1.00 61.09 77 HIS A O 1
ATOM 612 N N . VAL A 1 78 ? 24.711 -5.072 -42.611 1.00 55.69 78 VAL A N 1
ATOM 613 C CA . VAL A 1 78 ? 25.588 -4.688 -43.713 1.00 55.69 78 VAL A CA 1
ATOM 614 C C . VAL A 1 78 ? 24.684 -4.460 -44.915 1.00 55.69 78 VAL A C 1
ATOM 616 O O . VAL A 1 78 ? 24.262 -5.385 -45.603 1.00 55.69 78 VAL A O 1
ATOM 619 N N . GLY A 1 79 ? 24.341 -3.194 -45.110 1.00 54.56 79 GLY A N 1
ATOM 620 C CA . GLY A 1 79 ? 23.831 -2.653 -46.358 1.00 54.56 79 GLY A CA 1
ATOM 621 C C . GLY A 1 79 ? 24.619 -1.383 -46.619 1.00 54.56 79 GLY A C 1
ATOM 622 O O . GLY A 1 79 ? 24.290 -0.332 -46.077 1.00 54.56 79 GLY A O 1
ATOM 623 N N . ASN A 1 80 ? 25.722 -1.522 -47.346 1.00 54.88 80 ASN A N 1
ATOM 624 C CA . ASN A 1 80 ? 26.594 -0.415 -47.710 1.00 54.88 80 ASN A CA 1
ATOM 625 C C . ASN A 1 80 ? 25.843 0.590 -48.598 1.00 54.88 80 ASN A C 1
ATOM 627 O O . ASN A 1 80 ? 25.110 0.180 -49.490 1.00 54.88 80 ASN A O 1
ATOM 631 N N . GLU A 1 81 ? 26.101 1.870 -48.314 1.00 58.00 81 GLU A N 1
ATOM 632 C CA . GLU A 1 81 ? 26.215 3.013 -49.233 1.00 58.00 81 GLU A CA 1
ATOM 633 C C . GLU A 1 81 ? 25.081 3.274 -50.241 1.00 58.00 81 GLU A C 1
ATOM 635 O O . GLU A 1 81 ? 24.876 2.535 -51.190 1.00 58.00 81 GLU A O 1
ATOM 640 N N . ASP A 1 82 ? 24.404 4.417 -50.072 1.00 58.09 82 ASP A N 1
ATOM 641 C CA . ASP A 1 82 ? 24.427 5.476 -51.090 1.00 58.09 82 ASP A CA 1
ATOM 642 C C . ASP A 1 82 ? 23.847 6.785 -50.527 1.00 58.09 82 ASP A C 1
ATOM 644 O O . ASP A 1 82 ? 22.656 6.923 -50.237 1.00 58.09 82 ASP A O 1
ATOM 648 N N . ASN A 1 83 ? 24.724 7.781 -50.387 1.00 60.53 83 ASN A N 1
ATOM 649 C CA . ASN A 1 83 ? 24.360 9.179 -50.184 1.00 60.53 83 ASN A CA 1
ATOM 650 C C . ASN A 1 83 ? 23.449 9.651 -51.330 1.00 60.53 83 ASN A C 1
ATOM 652 O O . ASN A 1 83 ? 23.921 9.883 -52.442 1.00 60.53 83 ASN A O 1
ATOM 656 N N . LYS A 1 84 ? 22.172 9.918 -51.046 1.00 57.53 84 LYS A N 1
ATOM 657 C CA . LYS A 1 84 ? 21.387 10.883 -51.826 1.00 57.53 84 LYS A CA 1
ATOM 658 C C . LYS A 1 84 ? 20.875 11.984 -50.912 1.00 57.53 84 LYS A C 1
ATOM 660 O O . LYS A 1 84 ? 19.760 11.935 -50.402 1.00 57.53 84 LYS A O 1
ATOM 665 N N . MET A 1 85 ? 21.714 13.002 -50.723 1.00 55.28 85 MET A N 1
ATOM 666 C CA . MET A 1 85 ? 21.226 14.338 -50.392 1.00 55.28 85 MET A CA 1
ATOM 667 C C . MET A 1 85 ? 20.242 14.753 -51.491 1.00 55.28 85 MET A C 1
ATOM 669 O O . MET A 1 85 ? 20.605 14.797 -52.665 1.00 55.28 85 MET A O 1
ATOM 673 N N . TYR A 1 86 ? 18.994 15.015 -51.116 1.00 64.00 86 TYR A N 1
ATOM 674 C CA . TYR A 1 86 ? 18.011 15.651 -51.988 1.00 64.00 86 TYR A CA 1
ATOM 675 C C . TYR A 1 86 ? 18.424 17.114 -52.209 1.00 64.00 86 TYR A C 1
ATOM 677 O O . TYR A 1 86 ? 18.498 17.855 -51.227 1.00 64.00 86 TYR A O 1
ATOM 685 N N . PRO A 1 87 ? 18.646 17.585 -53.448 1.00 57.06 87 PRO A N 1
ATOM 686 C CA . PRO A 1 87 ? 18.609 19.009 -53.709 1.00 57.06 87 PRO A CA 1
ATOM 687 C C . PRO A 1 87 ? 17.140 19.412 -53.863 1.00 57.06 87 PRO A C 1
ATOM 689 O O . PRO A 1 87 ? 16.496 19.094 -54.861 1.00 57.06 87 PRO A O 1
ATOM 692 N N . HIS A 1 88 ? 16.594 20.118 -52.873 1.00 58.66 88 HIS A N 1
ATOM 693 C CA . HIS A 1 88 ? 15.406 20.934 -53.109 1.00 58.66 88 HIS A CA 1
ATOM 694 C C . HIS A 1 88 ? 15.848 22.202 -53.841 1.00 58.66 88 HIS A C 1
ATOM 696 O O . HIS A 1 88 ? 16.128 23.226 -53.228 1.00 58.66 88 HIS A O 1
ATOM 702 N N . SER A 1 89 ? 15.947 22.112 -55.164 1.00 67.75 89 SER A N 1
ATOM 703 C CA . SER A 1 89 ? 15.885 23.276 -56.043 1.00 67.75 89 SER A CA 1
ATOM 704 C C . SER A 1 89 ? 14.438 23.433 -56.491 1.00 67.75 89 SER A C 1
ATOM 706 O O . SER A 1 89 ? 13.916 22.588 -57.219 1.00 67.75 89 SER A O 1
ATOM 708 N N . GLY A 1 90 ? 13.795 24.490 -56.015 1.00 63.47 90 GLY A N 1
ATOM 709 C CA . GLY A 1 90 ? 12.476 24.920 -56.450 1.00 63.47 90 GLY A CA 1
ATOM 710 C C . GLY A 1 90 ? 12.435 26.437 -56.434 1.00 63.47 90 GLY A C 1
ATOM 711 O O . GLY A 1 90 ? 11.805 27.018 -55.558 1.00 63.47 90 GLY A O 1
ATOM 712 N N . ASP A 1 91 ? 13.154 27.052 -57.369 1.00 62.41 91 ASP A N 1
ATOM 713 C CA . ASP A 1 91 ? 12.775 28.369 -57.860 1.00 62.41 91 ASP A CA 1
ATOM 714 C C . ASP A 1 91 ? 11.631 28.139 -58.850 1.00 62.41 91 ASP A C 1
ATOM 716 O O . ASP A 1 91 ? 11.809 27.386 -59.804 1.00 62.41 91 ASP A O 1
ATOM 720 N N . ASP A 1 92 ? 10.466 28.744 -58.618 1.00 59.47 92 ASP A N 1
ATOM 721 C CA . ASP A 1 92 ? 9.725 29.369 -59.712 1.00 59.47 92 ASP A CA 1
ATOM 722 C C . ASP A 1 92 ? 8.657 30.351 -59.219 1.00 59.47 92 ASP A C 1
ATOM 724 O O . ASP A 1 92 ? 8.010 30.197 -58.182 1.00 59.47 92 ASP A O 1
ATOM 728 N N . THR A 1 93 ? 8.580 31.412 -60.008 1.00 59.88 93 THR A N 1
ATOM 729 C CA . THR A 1 93 ? 7.949 32.717 -59.841 1.00 59.88 93 THR A CA 1
ATOM 730 C C . THR A 1 93 ? 6.416 32.686 -59.895 1.00 59.88 93 THR A C 1
ATOM 732 O O . THR A 1 93 ? 5.830 31.942 -60.680 1.00 59.88 93 THR A O 1
ATOM 735 N N . GLY A 1 94 ? 5.778 33.578 -59.126 1.00 46.69 94 GLY A N 1
ATOM 736 C CA . GLY A 1 94 ? 4.361 33.947 -59.228 1.00 46.69 94 GLY A CA 1
ATOM 737 C C . GLY A 1 94 ? 4.062 35.231 -58.473 1.00 46.69 94 GLY A C 1
ATOM 738 O O . GLY A 1 94 ? 4.190 35.199 -57.230 1.00 46.69 94 GLY A O 1
#